Protein AF-A0A0A8K361-F1 (afdb_monomer_lite)

InterPro domains:
  IPR011260 RNA polymerase, alpha subunit, C-terminal [PF03118] (5-58)

Secondary structure (DSSP, 8-state):
--PPBGGGGT--HHHHHHHHHTT--BHHHHHHSBHHHHHTSTT--HHHHHHHHHHHHHTT---B-------

Foldseek 3Di:
DDQAWCVVLDPPVLLVVLCVVVVPGGVVSQQAADPVNQVVPPSRDPVNSVSSQVSLVVVVGGHDDPDPPPD

Radius of gyration: 11.94 Å; chains: 1; bounding box: 30×22×35 Å

Organism: NCBI:txid1384459

Sequence (71 aa):
MGGRRLEDLGRSARCANVFGAERIETIGQLVQRTEIDFRRIPNIGNKSIREIKEKLAELGLSLRQGEIKLT

Structure (mmCIF, N/CA/C/O backbone):
data_AF-A0A0A8K361-F1
#
_entry.id   AF-A0A0A8K361-F1
#
loop_
_atom_site.group_PDB
_atom_site.id
_atom_site.type_symbol
_atom_site.label_atom_id
_atom_site.label_alt_id
_atom_site.label_comp_id
_atom_site.label_asym_id
_atom_site.label_entity_id
_atom_site.label_seq_id
_atom_site.pdbx_PDB_ins_code
_atom_site.Cartn_x
_atom_site.Cartn_y
_atom_site.Cartn_z
_atom_site.occupancy
_atom_site.B_iso_or_equiv
_atom_site.auth_seq_id
_atom_site.auth_comp_id
_atom_site.auth_asym_id
_atom_site.auth_atom_id
_atom_site.pdbx_PDB_model_num
ATOM 1 N N . MET A 1 1 ? -17.229 -11.230 -13.168 1.00 42.12 1 MET A N 1
ATOM 2 C CA . MET A 1 1 ? -16.833 -10.557 -11.911 1.00 42.12 1 MET A CA 1
ATOM 3 C C . MET A 1 1 ? -15.572 -9.743 -12.183 1.00 42.12 1 MET A C 1
ATOM 5 O O . MET A 1 1 ? -14.472 -10.268 -12.073 1.00 42.12 1 MET A O 1
ATOM 9 N N . GLY A 1 2 ? -15.728 -8.509 -12.670 1.00 48.31 2 GLY A N 1
ATOM 10 C CA . GLY A 1 2 ? -14.604 -7.645 -13.039 1.00 48.31 2 GLY A CA 1
ATOM 11 C C . GLY A 1 2 ? -13.943 -7.064 -11.796 1.00 48.31 2 GLY A C 1
ATOM 12 O O . GLY A 1 2 ? -14.346 -6.006 -11.324 1.00 48.31 2 GLY A O 1
ATOM 13 N N . GLY A 1 3 ? -12.959 -7.769 -11.238 1.00 56.31 3 GLY A N 1
ATOM 14 C CA . GLY A 1 3 ? -12.094 -7.194 -10.215 1.00 56.31 3 GLY A CA 1
ATOM 15 C C . GLY A 1 3 ? -11.348 -6.012 -10.824 1.00 56.31 3 GLY A C 1
ATOM 16 O O . GLY A 1 3 ? -10.600 -6.196 -11.785 1.00 56.31 3 GLY A O 1
ATOM 17 N N . ARG A 1 4 ? -11.587 -4.801 -10.308 1.00 66.88 4 ARG A N 1
ATOM 18 C CA . ARG A 1 4 ? -10.870 -3.598 -10.745 1.00 66.88 4 ARG A CA 1
ATOM 19 C C . ARG A 1 4 ? -9.370 -3.857 -10.607 1.00 66.88 4 ARG A C 1
ATOM 21 O O . ARG A 1 4 ? -8.875 -4.161 -9.516 1.00 66.88 4 ARG A O 1
ATOM 28 N N . ARG A 1 5 ? -8.669 -3.813 -11.739 1.00 67.94 5 ARG A N 1
ATOM 29 C CA . ARG A 1 5 ? -7.227 -4.032 -11.783 1.00 67.94 5 ARG A CA 1
ATOM 30 C C . ARG A 1 5 ? -6.526 -2.831 -11.188 1.00 67.94 5 ARG A C 1
ATOM 32 O O . ARG A 1 5 ? -6.970 -1.697 -11.339 1.00 67.94 5 ARG A O 1
ATOM 39 N N . LEU A 1 6 ? -5.397 -3.091 -10.546 1.00 70.12 6 LEU A N 1
ATOM 40 C CA . LEU A 1 6 ? -4.574 -2.038 -9.968 1.00 70.12 6 LEU A CA 1
ATOM 41 C C . LEU A 1 6 ? -4.044 -1.051 -11.022 1.00 70.12 6 LEU A C 1
ATOM 43 O O . LEU A 1 6 ? -3.743 0.093 -10.700 1.00 70.12 6 LEU A O 1
ATOM 47 N N . GLU A 1 7 ? -3.991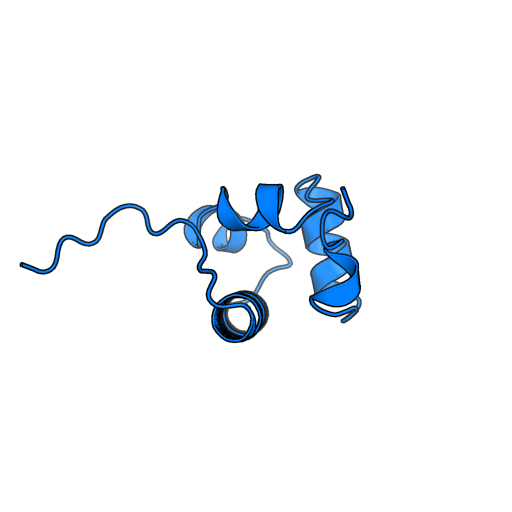 -1.482 -12.285 1.00 68.00 7 GLU A N 1
ATOM 48 C CA . GLU A 1 7 ? -3.656 -0.662 -13.455 1.00 68.00 7 GLU A CA 1
ATOM 49 C 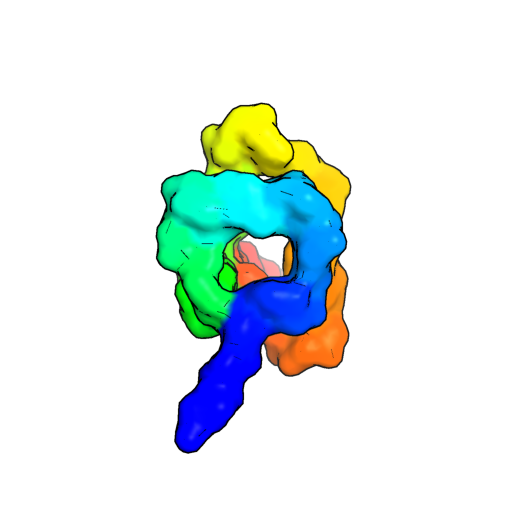C . GLU A 1 7 ? -4.522 0.610 -13.568 1.00 68.00 7 GLU A C 1
ATOM 51 O O . GLU A 1 7 ? -4.029 1.643 -14.021 1.00 68.00 7 GLU A O 1
ATOM 56 N N . ASP A 1 8 ? -5.775 0.547 -13.101 1.00 66.25 8 ASP A N 1
ATOM 57 C CA . ASP A 1 8 ? -6.751 1.647 -13.106 1.00 66.25 8 ASP A CA 1
ATOM 58 C C . ASP A 1 8 ? -6.466 2.683 -12.002 1.00 66.25 8 ASP A C 1
ATOM 60 O O . ASP A 1 8 ? -6.654 3.882 -12.181 1.00 66.25 8 ASP A O 1
ATOM 64 N N . LEU A 1 9 ? -5.865 2.235 -10.891 1.00 67.12 9 LEU A N 1
ATOM 65 C CA . LEU A 1 9 ? -5.434 3.077 -9.769 1.00 67.12 9 LEU A CA 1
ATOM 66 C C . LEU A 1 9 ? -4.177 3.902 -10.107 1.00 67.12 9 LEU A C 1
ATOM 68 O O . LEU A 1 9 ? -3.640 4.627 -9.278 1.00 67.12 9 LEU A O 1
ATOM 72 N N . GLY A 1 10 ? -3.694 3.837 -11.345 1.00 62.22 10 GLY A N 1
ATOM 73 C CA . GLY A 1 10 ? -2.806 4.826 -11.930 1.00 62.22 10 GLY A CA 1
ATOM 74 C C . GLY A 1 10 ? -1.386 4.332 -12.171 1.00 62.22 10 GLY A C 1
ATOM 75 O O . GLY A 1 10 ? -0.553 4.210 -11.270 1.00 62.22 10 GLY A O 1
ATOM 76 N N . ARG A 1 11 ? -1.095 4.180 -13.463 1.00 53.56 11 ARG A N 1
ATOM 77 C CA . ARG A 1 11 ? 0.238 4.045 -14.057 1.00 53.56 11 ARG A CA 1
ATOM 78 C C . ARG A 1 11 ? 1.031 5.346 -13.921 1.00 53.56 11 ARG A C 1
ATOM 80 O O . ARG A 1 11 ? 1.272 6.044 -14.896 1.00 53.56 11 ARG A O 1
ATOM 87 N N . SER A 1 12 ? 1.501 5.660 -12.723 1.00 57.31 12 SER A N 1
ATOM 88 C CA . SER A 1 12 ? 2.797 6.332 -12.631 1.00 57.31 12 SER A CA 1
ATOM 89 C C . SER A 1 12 ? 3.822 5.211 -12.513 1.00 57.31 12 SER A C 1
ATOM 91 O O . SER A 1 12 ? 3.639 4.331 -11.674 1.00 57.31 12 SER A O 1
ATOM 93 N N . ALA A 1 13 ? 4.853 5.172 -13.362 1.00 57.97 13 ALA A N 1
ATOM 94 C CA . ALA A 1 13 ? 5.794 4.042 -13.457 1.00 57.97 13 ALA A CA 1
ATOM 95 C C . ALA A 1 13 ? 6.361 3.580 -12.092 1.00 57.97 13 ALA A C 1
ATOM 97 O O . ALA A 1 13 ? 6.696 2.412 -11.913 1.00 57.97 13 ALA A O 1
ATOM 98 N N . ARG A 1 14 ? 6.378 4.475 -11.092 1.00 64.44 14 ARG A N 1
ATOM 99 C CA . ARG A 1 14 ? 6.752 4.178 -9.701 1.00 64.44 14 ARG A CA 1
ATOM 100 C C . ARG A 1 14 ? 5.757 3.298 -8.947 1.00 64.44 14 ARG A C 1
ATOM 102 O O . ARG A 1 14 ? 6.185 2.430 -8.203 1.00 64.44 14 ARG A O 1
ATOM 109 N N . CYS A 1 15 ? 4.453 3.506 -9.120 1.00 64.81 15 CYS A N 1
ATOM 110 C CA . CYS A 1 15 ? 3.435 2.693 -8.454 1.00 64.81 15 CYS A CA 1
ATOM 111 C C .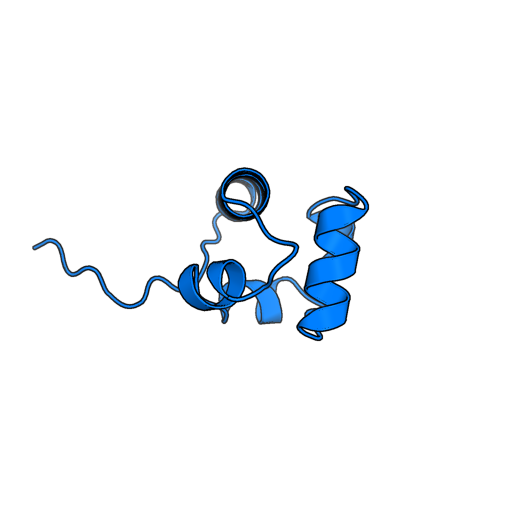 CYS A 1 15 ? 3.496 1.251 -8.980 1.00 64.81 15 CYS A C 1
ATOM 113 O O . CYS A 1 15 ? 3.600 0.318 -8.193 1.00 64.81 15 CYS A O 1
ATOM 115 N N . ALA A 1 16 ? 3.586 1.074 -10.304 1.00 67.50 16 ALA A N 1
ATOM 116 C CA . ALA A 1 16 ? 3.723 -0.241 -10.937 1.00 67.50 16 ALA A CA 1
ATOM 117 C C . ALA A 1 16 ? 4.957 -1.024 -10.449 1.00 67.50 16 ALA A C 1
ATOM 119 O O . ALA A 1 16 ? 4.857 -2.219 -10.184 1.00 67.50 16 ALA A O 1
ATOM 120 N N . ASN A 1 17 ? 6.102 -0.357 -10.271 1.00 67.94 17 ASN A N 1
ATOM 121 C CA . ASN A 1 17 ? 7.327 -1.013 -9.804 1.00 67.94 17 ASN A CA 1
ATOM 122 C C . ASN A 1 17 ? 7.223 -1.498 -8.348 1.00 67.94 17 ASN A C 1
ATOM 124 O O . ASN A 1 17 ? 7.802 -2.513 -7.975 1.00 67.94 17 ASN A O 1
ATOM 128 N N . VAL A 1 18 ? 6.472 -0.773 -7.522 1.00 72.94 18 VAL A N 1
ATOM 129 C CA . VAL A 1 18 ? 6.241 -1.113 -6.113 1.00 72.94 18 VAL A CA 1
ATOM 130 C C . VAL A 1 18 ? 5.250 -2.257 -6.009 1.00 72.94 18 VAL A C 1
ATOM 132 O O . VAL A 1 18 ? 5.478 -3.212 -5.275 1.00 72.94 18 VAL A O 1
ATOM 135 N N . PHE A 1 19 ? 4.172 -2.185 -6.781 1.00 74.62 19 PHE A N 1
ATOM 136 C CA . PHE A 1 19 ? 3.174 -3.240 -6.836 1.00 74.62 19 PHE A CA 1
ATOM 137 C C . PHE A 1 19 ? 3.756 -4.542 -7.385 1.00 74.62 19 PHE A C 1
ATOM 139 O O . PHE A 1 19 ? 3.472 -5.601 -6.840 1.00 74.62 19 PHE A O 1
ATOM 146 N N . GLY A 1 20 ? 4.636 -4.468 -8.388 1.00 71.31 20 GLY A N 1
ATOM 147 C CA . GLY A 1 20 ? 5.394 -5.622 -8.867 1.00 71.31 20 GLY A CA 1
ATOM 148 C C . GLY A 1 20 ? 6.304 -6.222 -7.791 1.00 71.31 20 GLY A C 1
ATOM 149 O O . GLY A 1 20 ? 6.350 -7.441 -7.649 1.00 71.31 20 GLY A O 1
ATOM 150 N N . ALA A 1 21 ? 6.972 -5.383 -6.990 1.00 73.00 21 ALA A N 1
ATOM 151 C CA . ALA A 1 21 ? 7.817 -5.841 -5.884 1.00 73.00 21 ALA A CA 1
ATOM 152 C C . ALA A 1 21 ? 7.010 -6.533 -4.768 1.00 73.00 21 ALA A C 1
ATOM 154 O O . ALA A 1 21 ? 7.436 -7.559 -4.247 1.00 73.00 21 ALA A O 1
ATOM 155 N N . GLU A 1 22 ? 5.825 -6.014 -4.448 1.00 75.44 22 GLU A N 1
ATOM 156 C CA . GLU A 1 22 ? 4.921 -6.552 -3.419 1.00 75.44 22 GLU A CA 1
ATOM 157 C C . GLU A 1 22 ? 3.933 -7.614 -3.942 1.00 75.44 22 GLU A C 1
ATOM 159 O O . GLU A 1 22 ? 3.094 -8.109 -3.183 1.00 75.44 22 GLU A O 1
ATOM 164 N N . ARG A 1 23 ? 4.010 -7.965 -5.236 1.00 78.69 23 ARG A N 1
ATOM 165 C CA . ARG A 1 23 ? 3.066 -8.859 -5.939 1.00 78.69 23 ARG A CA 1
ATOM 166 C C . ARG A 1 23 ? 1.596 -8.443 -5.778 1.00 78.69 23 ARG A C 1
ATOM 168 O O . ARG A 1 23 ? 0.702 -9.272 -5.624 1.00 78.69 23 ARG A O 1
ATOM 175 N N . ILE A 1 24 ? 1.336 -7.140 -5.809 1.00 80.94 24 ILE A N 1
ATOM 176 C CA . ILE A 1 24 ? -0.008 -6.567 -5.729 1.00 80.94 24 ILE A CA 1
ATOM 177 C C . ILE A 1 24 ? -0.540 -6.418 -7.153 1.00 80.94 24 ILE A C 1
ATOM 179 O O . ILE A 1 24 ? -0.143 -5.521 -7.885 1.00 80.94 24 ILE A O 1
ATOM 183 N N . GLU A 1 25 ? -1.457 -7.293 -7.552 1.00 78.19 25 GLU A N 1
ATOM 184 C CA . GLU A 1 25 ? -2.036 -7.274 -8.909 1.00 78.19 25 GLU A CA 1
ATOM 185 C C . GLU A 1 25 ? -3.438 -6.642 -8.941 1.00 78.19 25 GLU A C 1
ATOM 187 O O . GLU A 1 25 ? -3.926 -6.178 -9.974 1.00 78.19 25 GLU A O 1
ATOM 192 N N . THR A 1 26 ? -4.103 -6.586 -7.786 1.00 83.25 26 THR A N 1
ATOM 193 C CA . THR A 1 26 ? -5.486 -6.119 -7.657 1.00 83.25 26 THR A CA 1
ATOM 194 C C . THR A 1 26 ? -5.643 -5.142 -6.502 1.00 83.25 26 THR A C 1
ATOM 196 O O . THR A 1 26 ? -4.890 -5.175 -5.527 1.00 83.25 26 THR A O 1
ATOM 199 N N . ILE A 1 27 ? -6.679 -4.303 -6.573 1.00 80.12 27 ILE A N 1
ATOM 200 C CA . ILE A 1 27 ? -7.026 -3.378 -5.484 1.00 80.12 27 ILE A CA 1
ATOM 201 C C . ILE A 1 27 ? -7.315 -4.146 -4.183 1.00 80.12 27 ILE A C 1
ATOM 203 O O . ILE A 1 27 ? -6.961 -3.683 -3.106 1.00 80.12 27 ILE A O 1
ATOM 207 N N . GLY A 1 28 ? -7.876 -5.357 -4.274 1.00 82.31 28 GLY A N 1
ATOM 208 C CA . GLY A 1 28 ? -8.112 -6.226 -3.117 1.00 82.31 28 GLY A CA 1
ATOM 209 C C . GLY A 1 28 ? -6.829 -6.645 -2.388 1.00 82.31 28 GLY A C 1
ATOM 210 O O . GLY A 1 28 ? -6.827 -6.766 -1.167 1.00 82.31 28 GLY A O 1
ATOM 211 N N . GLN A 1 29 ? -5.721 -6.832 -3.109 1.00 83.69 29 GLN A N 1
ATOM 212 C CA . GLN A 1 29 ? -4.406 -7.072 -2.500 1.00 83.69 29 GLN A CA 1
ATOM 213 C C . GLN A 1 29 ? -3.829 -5.778 -1.911 1.00 83.69 29 GLN A C 1
ATOM 215 O O . GLN A 1 29 ? -3.217 -5.798 -0.846 1.00 83.69 29 GLN A O 1
ATOM 220 N N . LEU A 1 30 ? -4.080 -4.641 -2.565 1.00 81.94 30 LEU A N 1
ATOM 221 C CA . LEU A 1 30 ? -3.597 -3.333 -2.130 1.00 81.94 30 LEU A CA 1
ATOM 222 C C . LEU A 1 30 ? -4.190 -2.924 -0.773 1.00 81.94 30 LEU A C 1
ATOM 224 O O . LEU A 1 30 ? -3.451 -2.533 0.126 1.00 81.94 30 LEU A O 1
ATOM 228 N N . VAL A 1 31 ? -5.509 -3.052 -0.600 1.00 84.31 31 VAL A N 1
ATOM 229 C CA . VAL A 1 31 ? -6.204 -2.674 0.648 1.00 84.31 31 VAL A CA 1
ATOM 230 C C . VAL A 1 31 ? -5.851 -3.571 1.834 1.00 84.31 31 VAL A C 1
ATOM 232 O O . VAL A 1 31 ? -6.014 -3.159 2.977 1.00 84.31 31 VAL A O 1
ATOM 235 N N . GLN A 1 32 ? -5.340 -4.781 1.591 1.00 84.62 32 GLN A N 1
ATOM 236 C CA . GLN A 1 32 ? -4.885 -5.682 2.655 1.00 84.62 32 GLN A CA 1
ATOM 237 C C . GLN A 1 32 ? -3.531 -5.271 3.250 1.00 84.62 32 GLN A C 1
ATOM 239 O O . GLN A 1 32 ? -3.189 -5.703 4.356 1.00 84.62 32 GLN A O 1
ATOM 244 N N . ARG A 1 33 ? -2.779 -4.420 2.546 1.00 84.94 33 ARG A N 1
ATOM 245 C CA . ARG A 1 33 ? -1.481 -3.898 2.977 1.00 84.94 33 ARG A CA 1
ATOM 246 C C . ARG A 1 33 ? -1.640 -2.660 3.851 1.00 84.94 33 ARG A C 1
ATOM 248 O O . ARG A 1 33 ? -2.642 -1.946 3.793 1.00 84.94 33 ARG A O 1
ATOM 255 N N . THR A 1 34 ? -0.625 -2.412 4.673 1.00 85.69 34 THR A N 1
ATOM 256 C CA . THR A 1 34 ? -0.583 -1.270 5.594 1.00 85.69 34 THR A CA 1
ATOM 257 C C . THR A 1 34 ? 0.364 -0.197 5.078 1.00 85.69 34 THR A C 1
ATOM 259 O O . THR A 1 34 ? 1.297 -0.482 4.331 1.00 85.69 34 THR A O 1
ATOM 262 N N . GLU A 1 35 ? 0.176 1.046 5.527 1.00 83.06 35 GLU A N 1
ATOM 263 C CA . GLU A 1 35 ? 1.119 2.134 5.233 1.00 83.06 35 GLU A CA 1
ATOM 264 C C . GLU A 1 35 ? 2.563 1.781 5.635 1.00 83.06 35 GLU A C 1
ATOM 266 O O . GLU A 1 35 ? 3.507 2.159 4.945 1.00 83.06 35 GLU A O 1
ATOM 271 N N . ILE A 1 36 ? 2.735 1.039 6.733 1.00 82.94 36 ILE A N 1
ATOM 272 C CA . ILE A 1 36 ? 4.048 0.630 7.244 1.00 82.94 36 ILE A CA 1
ATOM 273 C C . ILE A 1 36 ? 4.757 -0.280 6.240 1.00 82.94 36 ILE A C 1
ATOM 275 O O . ILE A 1 36 ? 5.952 -0.111 6.005 1.00 82.94 36 ILE A O 1
ATOM 279 N N . ASP A 1 37 ? 4.021 -1.207 5.630 1.00 83.31 37 ASP A N 1
ATOM 280 C CA . ASP A 1 37 ? 4.552 -2.124 4.620 1.00 83.31 37 ASP A CA 1
ATOM 281 C C . ASP A 1 37 ? 5.066 -1.348 3.405 1.00 83.31 37 ASP A C 1
ATOM 283 O O . ASP A 1 37 ? 6.204 -1.526 2.978 1.00 83.31 37 ASP A O 1
ATOM 287 N N . PHE A 1 38 ? 4.287 -0.365 2.944 1.00 81.44 38 PHE A 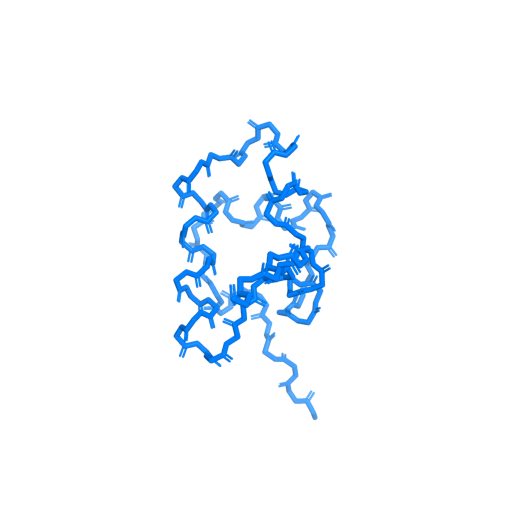N 1
ATOM 288 C CA . PHE A 1 38 ? 4.714 0.531 1.873 1.00 81.44 38 PHE A CA 1
ATOM 289 C C . PHE A 1 38 ? 5.936 1.370 2.259 1.00 81.44 38 PHE A C 1
ATOM 291 O O . PHE A 1 38 ? 6.840 1.520 1.443 1.00 81.44 38 PHE A O 1
ATOM 298 N N . ARG A 1 39 ? 6.020 1.881 3.496 1.00 82.25 39 ARG A N 1
ATOM 299 C CA . ARG A 1 39 ? 7.195 2.637 3.976 1.00 82.25 39 ARG A CA 1
ATOM 300 C C . ARG A 1 39 ? 8.474 1.802 4.058 1.00 82.25 39 ARG A C 1
ATOM 302 O O . ARG A 1 39 ? 9.556 2.382 4.048 1.00 82.25 39 ARG A O 1
ATOM 309 N N . ARG A 1 40 ? 8.378 0.473 4.158 1.00 82.31 40 ARG A N 1
ATOM 310 C CA . ARG A 1 40 ? 9.548 -0.424 4.152 1.00 82.31 40 ARG A CA 1
ATOM 311 C C . ARG A 1 40 ? 10.152 -0.595 2.760 1.00 82.31 40 ARG A C 1
ATOM 313 O O . ARG A 1 40 ? 11.285 -1.053 2.647 1.00 82.31 40 ARG A O 1
ATOM 320 N N . ILE A 1 41 ? 9.424 -0.225 1.707 1.00 80.50 41 ILE A N 1
ATOM 321 C CA . ILE A 1 41 ? 9.880 -0.378 0.329 1.00 80.50 41 ILE A CA 1
ATOM 322 C C . ILE A 1 41 ? 10.813 0.794 -0.007 1.00 80.50 41 ILE A C 1
ATOM 324 O O . ILE A 1 41 ? 10.362 1.939 -0.026 1.00 80.50 41 ILE A O 1
ATOM 328 N N . PRO A 1 42 ? 12.091 0.547 -0.348 1.00 74.44 42 PRO A N 1
ATOM 329 C CA . PRO A 1 42 ? 13.101 1.602 -0.509 1.00 74.44 42 PRO A CA 1
ATOM 330 C C . PRO A 1 42 ? 12.797 2.601 -1.639 1.00 74.44 42 PRO A C 1
ATOM 332 O O . PRO A 1 42 ? 13.344 3.697 -1.660 1.00 74.44 42 PRO A O 1
ATOM 335 N N . ASN A 1 43 ? 11.903 2.246 -2.567 1.00 73.31 43 ASN A N 1
ATOM 336 C CA . ASN A 1 43 ? 11.479 3.094 -3.684 1.00 73.31 43 ASN A CA 1
ATOM 337 C C . ASN A 1 43 ? 10.096 3.746 -3.478 1.00 73.31 43 ASN A C 1
ATOM 339 O O . ASN A 1 43 ? 9.600 4.442 -4.370 1.00 73.31 43 ASN A O 1
ATOM 343 N N . ILE A 1 44 ? 9.463 3.543 -2.317 1.00 76.31 44 ILE A N 1
ATOM 344 C CA . ILE A 1 44 ? 8.240 4.243 -1.920 1.00 76.31 44 ILE A CA 1
ATOM 345 C C . ILE A 1 44 ? 8.594 5.394 -0.983 1.00 76.31 44 ILE A C 1
ATOM 347 O O . ILE A 1 44 ? 9.059 5.206 0.135 1.00 76.31 44 ILE A O 1
ATOM 351 N N . GLY A 1 45 ? 8.293 6.610 -1.434 1.00 79.12 45 GLY A N 1
ATOM 352 C CA . GLY A 1 45 ? 8.279 7.791 -0.577 1.00 79.12 45 GLY A CA 1
ATOM 353 C C . GLY A 1 45 ? 6.870 8.130 -0.088 1.00 79.12 45 GLY A C 1
ATOM 354 O O . GLY A 1 45 ? 5.873 7.674 -0.651 1.00 79.12 45 GLY A O 1
ATOM 355 N N . ASN A 1 46 ? 6.786 9.035 0.893 1.00 82.06 46 ASN A N 1
ATOM 356 C CA . ASN A 1 46 ? 5.520 9.562 1.429 1.00 82.06 46 ASN A CA 1
ATOM 357 C C . ASN A 1 46 ? 4.562 10.068 0.336 1.00 82.06 46 ASN A C 1
ATOM 359 O O . ASN A 1 46 ? 3.350 9.913 0.461 1.00 82.06 46 ASN A O 1
ATOM 363 N N . LYS A 1 47 ? 5.100 10.633 -0.755 1.00 81.62 47 LYS A N 1
ATOM 364 C CA . LYS A 1 47 ? 4.306 11.090 -1.903 1.00 81.62 47 LYS A CA 1
ATOM 365 C C . LYS A 1 47 ? 3.541 9.937 -2.565 1.00 81.62 47 LYS A C 1
ATOM 367 O O . LYS A 1 47 ? 2.332 10.038 -2.716 1.00 81.62 47 LYS A O 1
ATOM 372 N N . SER A 1 48 ? 4.220 8.831 -2.878 1.00 78.88 48 SER A N 1
ATOM 373 C CA . SER A 1 48 ? 3.592 7.662 -3.506 1.00 78.88 48 SER A CA 1
ATOM 374 C C . SER A 1 48 ? 2.522 7.038 -2.605 1.00 78.88 48 SER A C 1
ATOM 376 O O . SER A 1 48 ? 1.453 6.677 -3.081 1.00 78.88 48 SER A O 1
ATOM 378 N N . ILE A 1 49 ? 2.781 6.950 -1.294 1.00 82.25 49 ILE A N 1
ATOM 379 C CA . ILE A 1 49 ? 1.807 6.448 -0.309 1.00 82.25 49 ILE A CA 1
ATOM 380 C C . ILE A 1 49 ? 0.558 7.325 -0.294 1.00 82.25 49 ILE A C 1
ATOM 382 O O . ILE A 1 49 ? -0.561 6.817 -0.291 1.00 82.25 49 ILE A O 1
ATOM 386 N N . ARG A 1 50 ? 0.751 8.646 -0.281 1.00 84.50 50 ARG A N 1
ATOM 387 C CA . ARG A 1 50 ? -0.347 9.605 -0.292 1.00 84.50 50 ARG A CA 1
ATOM 388 C C . ARG A 1 50 ? -1.179 9.475 -1.568 1.00 84.50 50 ARG A C 1
ATOM 390 O O . ARG A 1 50 ? -2.392 9.372 -1.458 1.00 84.50 50 ARG A O 1
ATOM 397 N N . GLU A 1 51 ? -0.544 9.371 -2.735 1.00 82.19 51 GLU A N 1
ATOM 398 C CA . GLU A 1 51 ? -1.250 9.147 -4.004 1.00 82.19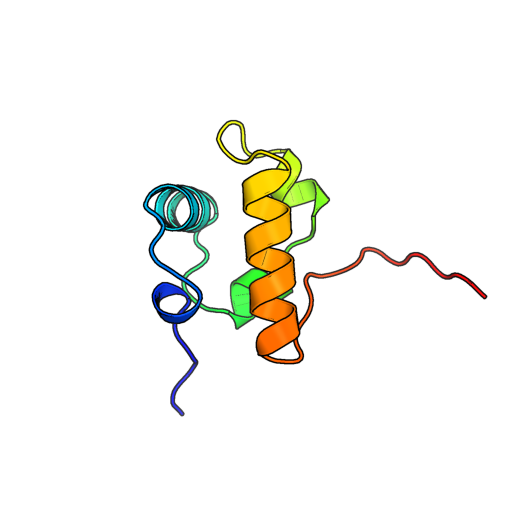 51 GLU A CA 1
ATOM 399 C C . GLU A 1 51 ? -2.080 7.853 -3.974 1.00 82.19 51 GLU A C 1
ATOM 401 O O . GLU A 1 51 ? -3.241 7.856 -4.373 1.00 82.19 51 GLU A O 1
ATOM 406 N N . ILE A 1 52 ? -1.520 6.754 -3.452 1.00 80.00 52 ILE A N 1
ATOM 407 C CA . ILE A 1 52 ? -2.244 5.482 -3.289 1.00 80.00 52 ILE A CA 1
ATOM 408 C C . ILE A 1 52 ? -3.459 5.660 -2.368 1.00 80.00 52 ILE A C 1
ATOM 410 O O . ILE A 1 52 ? -4.541 5.169 -2.681 1.00 80.00 52 ILE A O 1
ATOM 414 N N . LYS A 1 53 ? -3.297 6.370 -1.245 1.00 82.38 53 LYS A N 1
ATOM 415 C CA . LYS A 1 53 ? -4.387 6.661 -0.303 1.00 82.38 53 LYS A CA 1
ATOM 416 C C . LYS A 1 53 ? -5.475 7.538 -0.916 1.00 82.38 53 LYS A C 1
ATOM 418 O O . LYS A 1 53 ? -6.642 7.223 -0.728 1.00 82.38 53 LYS A O 1
ATOM 423 N N . GLU A 1 54 ? -5.108 8.601 -1.629 1.00 84.38 54 GLU A N 1
ATOM 424 C CA . GLU A 1 54 ? -6.058 9.504 -2.293 1.00 84.38 54 GLU A CA 1
ATOM 425 C C . GLU A 1 54 ? -6.887 8.732 -3.325 1.00 84.38 54 GLU A C 1
ATOM 427 O O . GLU A 1 54 ? -8.111 8.752 -3.259 1.00 84.38 54 GLU A O 1
ATOM 432 N N . LYS A 1 55 ? -6.244 7.923 -4.171 1.00 79.88 55 LYS A N 1
ATOM 433 C CA . LYS A 1 55 ? -6.938 7.093 -5.166 1.00 79.88 55 LYS A CA 1
ATOM 434 C C . LYS A 1 55 ? -7.811 6.001 -4.566 1.00 79.88 55 LYS A C 1
ATOM 436 O O . LYS A 1 55 ? -8.872 5.691 -5.095 1.00 79.88 55 LYS A O 1
ATOM 441 N N . LEU A 1 56 ? -7.380 5.387 -3.465 1.00 80.06 56 LEU A N 1
ATOM 442 C CA . LEU A 1 56 ? -8.246 4.472 -2.728 1.00 80.06 56 LEU A CA 1
ATOM 443 C C . LEU A 1 56 ? -9.463 5.220 -2.176 1.00 80.06 56 LEU A C 1
ATOM 445 O O . LEU A 1 56 ? -10.577 4.729 -2.341 1.00 80.06 56 LEU A O 1
ATOM 449 N N . ALA A 1 57 ? -9.272 6.417 -1.615 1.00 83.62 57 ALA A N 1
ATOM 450 C CA . ALA A 1 57 ? -10.357 7.238 -1.084 1.00 83.62 57 ALA A CA 1
ATOM 451 C C . ALA A 1 57 ? -11.357 7.668 -2.172 1.00 83.62 57 ALA A C 1
ATOM 453 O O . ALA A 1 57 ? -12.559 7.636 -1.920 1.00 83.62 57 ALA A O 1
ATOM 454 N N . GLU A 1 58 ? -10.898 7.969 -3.393 1.00 82.19 58 GLU A N 1
ATOM 455 C CA . GLU A 1 58 ? -11.766 8.222 -4.560 1.00 82.19 58 GLU A CA 1
ATOM 456 C C . GLU A 1 58 ? -12.672 7.025 -4.894 1.00 82.19 58 GLU A C 1
ATOM 458 O O . GLU A 1 58 ? -13.790 7.191 -5.377 1.00 82.19 58 GLU A O 1
ATOM 463 N N . LEU A 1 59 ? -12.216 5.807 -4.597 1.00 78.44 59 LEU A N 1
ATOM 464 C CA . LEU A 1 59 ? -12.987 4.576 -4.776 1.00 78.44 59 LEU A CA 1
ATOM 465 C C . LEU A 1 59 ? -13.810 4.192 -3.536 1.00 78.44 59 LEU A C 1
ATOM 467 O O . LEU A 1 59 ? -14.436 3.130 -3.543 1.00 78.44 59 LEU A O 1
ATOM 471 N N . GLY A 1 60 ? -13.802 5.014 -2.481 1.00 81.19 60 GLY A N 1
ATOM 472 C CA . GLY A 1 60 ? -14.423 4.706 -1.189 1.00 81.19 60 GLY A CA 1
ATOM 473 C C . GLY A 1 60 ? -13.697 3.605 -0.409 1.00 81.19 60 GLY A C 1
ATOM 474 O O . GLY A 1 60 ? -14.290 2.949 0.444 1.00 81.19 60 GLY A O 1
ATOM 475 N N . LEU A 1 61 ? -12.427 3.365 -0.731 1.00 84.62 61 LEU A N 1
ATOM 476 C CA . LEU A 1 61 ? -11.565 2.368 -0.113 1.00 84.62 61 LEU A CA 1
ATOM 477 C C . LEU A 1 61 ? -10.451 3.048 0.685 1.00 84.62 61 LEU A C 1
ATOM 479 O O . LEU A 1 61 ? -10.140 4.226 0.526 1.00 84.62 61 LEU A O 1
ATOM 483 N N . SER A 1 62 ? -9.791 2.274 1.531 1.00 83.94 62 SER A N 1
ATOM 484 C CA . SER A 1 62 ? -8.667 2.748 2.326 1.00 83.94 62 SER A CA 1
ATOM 485 C C . SER A 1 62 ? -7.685 1.607 2.555 1.00 83.94 62 SER A C 1
ATOM 487 O O . SER A 1 62 ? -8.053 0.432 2.563 1.00 83.94 62 SER A O 1
ATOM 489 N N . LEU A 1 63 ? -6.401 1.953 2.688 1.00 84.44 63 LEU A N 1
ATOM 490 C CA . LEU A 1 63 ? -5.389 0.989 3.115 1.00 84.44 63 LEU A CA 1
ATOM 491 C C . LEU A 1 63 ? -5.743 0.467 4.502 1.00 84.44 63 LEU A C 1
ATOM 493 O O . LEU A 1 63 ? -6.341 1.192 5.303 1.00 84.44 63 LEU A O 1
ATOM 497 N N . ARG A 1 64 ? -5.290 -0.747 4.817 1.00 82.38 64 ARG A N 1
ATOM 498 C CA . ARG A 1 64 ? -5.417 -1.295 6.160 1.00 82.38 64 ARG A CA 1
ATOM 499 C C . ARG A 1 64 ? -4.734 -0.347 7.143 1.00 82.38 64 ARG A C 1
ATOM 501 O O . ARG A 1 64 ? -3.506 -0.255 7.204 1.00 82.38 64 ARG A O 1
ATOM 508 N N . GLN A 1 65 ? -5.540 0.368 7.917 1.00 70.25 65 GLN A N 1
ATOM 509 C CA . GLN A 1 65 ? -5.063 1.023 9.118 1.00 70.25 65 GLN A CA 1
ATOM 510 C C . GLN A 1 65 ? -4.909 -0.090 10.147 1.00 70.25 65 GLN A C 1
ATOM 512 O O . GLN A 1 65 ? -5.895 -0.686 10.571 1.00 70.25 65 GLN A O 1
ATOM 517 N N . GLY A 1 66 ? -3.670 -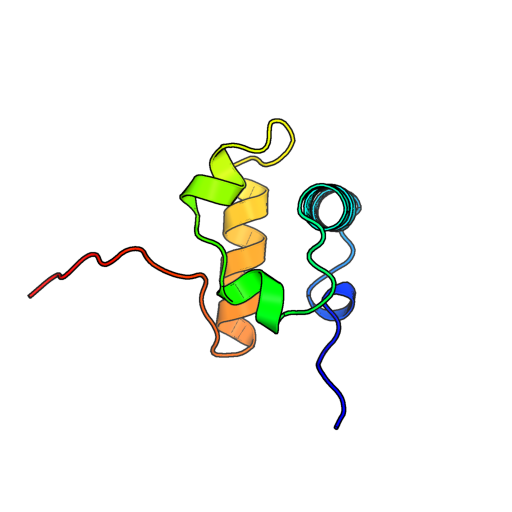0.422 10.516 1.00 59.97 66 GLY A N 1
ATOM 518 C CA . GLY A 1 66 ? -3.469 -1.024 11.831 1.00 59.97 66 GLY A CA 1
ATOM 519 C C . GLY A 1 66 ? -4.098 -0.052 12.822 1.00 59.97 66 GLY A C 1
ATOM 520 O O . GLY A 1 66 ? -3.734 1.121 12.786 1.00 59.97 66 GLY A O 1
ATOM 521 N N . GLU A 1 67 ? -5.129 -0.505 13.538 1.00 44.22 67 GLU A N 1
ATOM 522 C CA . GLU A 1 67 ? -6.012 0.310 14.375 1.00 44.22 67 GLU A CA 1
ATOM 523 C C . GLU A 1 67 ? -5.297 1.515 14.992 1.00 44.22 67 GLU A C 1
ATOM 525 O O . GLU A 1 67 ? -4.415 1.364 15.834 1.00 44.22 67 GLU A O 1
ATOM 530 N N . ILE A 1 68 ? -5.734 2.719 14.629 1.00 50.44 68 ILE A N 1
ATOM 531 C CA . ILE A 1 68 ? -5.737 3.803 15.601 1.00 50.44 68 ILE A CA 1
ATOM 532 C C . ILE A 1 68 ? -7.187 3.891 16.060 1.00 50.44 68 ILE A C 1
ATOM 534 O O . ILE A 1 68 ? -8.014 4.533 15.415 1.00 50.44 68 ILE A O 1
ATOM 538 N N . LYS A 1 69 ? -7.504 3.190 17.156 1.00 42.84 69 LYS A N 1
ATOM 539 C CA . LYS A 1 69 ? -8.665 3.543 17.972 1.00 42.84 69 LYS A CA 1
ATOM 540 C C . LYS A 1 69 ? -8.435 4.965 18.475 1.00 42.84 69 LYS A C 1
ATOM 542 O O . LYS A 1 69 ? -7.679 5.166 19.417 1.00 42.84 69 LYS A O 1
ATOM 547 N N . LEU A 1 70 ? -9.065 5.938 17.834 1.00 44.62 70 LEU A N 1
ATOM 548 C CA . LEU A 1 70 ? -9.396 7.197 18.486 1.00 44.62 70 LEU A CA 1
ATOM 549 C C . LEU A 1 70 ? -10.879 7.103 18.838 1.00 44.62 70 LEU A C 1
ATOM 551 O O . LEU A 1 70 ? -11.749 7.426 18.033 1.00 44.62 70 LEU A O 1
ATOM 555 N N . THR A 1 71 ? -11.115 6.510 20.011 1.00 41.25 71 THR A N 1
ATOM 556 C CA . THR A 1 71 ? -12.243 6.883 20.868 1.00 41.25 71 THR A CA 1
ATOM 557 C C . THR A 1 71 ? -12.000 8.296 21.377 1.00 41.25 71 THR A C 1
ATOM 559 O O . THR A 1 71 ? -10.812 8.623 21.608 1.00 41.25 71 THR A O 1
#

pLDDT: mean 73.19, std 12.35, range [41.25, 85.69]